Protein AF-A0A024P5S5-F1 (afdb_monomer_lite)

Sequence (109 aa):
MGQALFIVTIAFILTNLFYFFRNKTYKKGYFSTALFLNLFFVLTGILIGFAILYYLLSLNRVILVTSLSSREPFDPDFLDLLYFSGVTILSVGYGDMLPVGIARFFCVN
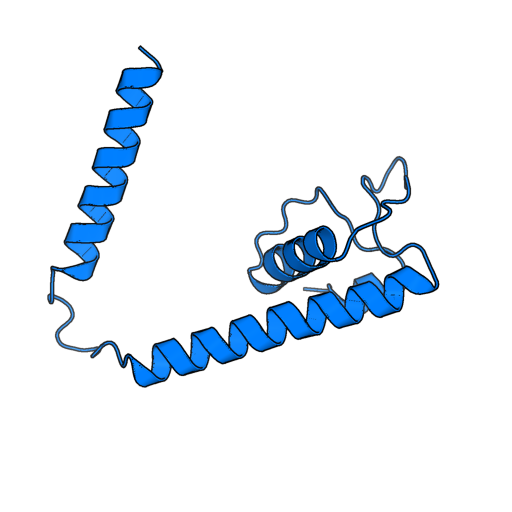
Organism: NCBI:txid195088

Foldseek 3Di:
DVVVVVVVVVVVVVVVVVCVVPPPVCPPDDPDPVVVVVVVVVLVVQLLVQLVVVVVVLVVDQFKAQDPVVSHGDNDDSVSSSVVSCCQVVVVCPSRIDTDDPNCVVSPD

Secondary structure (DSSP, 8-state):
-HHHHHHHHHHHHHHHHHHHHH----TT----HHHHHHHHHHHHHHHHHHHHHHHHHHTTS--EES-TTT-PEE---HHHHHHHHHHHHTT---SSSEE-TTHHHHH--

pLDDT: mean 89.54, std 10.98, range [50.41, 98.25]

InterPro domains:
  IPR013099 Potassium channel domain [PF07885] (43-108)

Radius of gyration: 19.37 Å; chains: 1; bounding box: 42×48×42 Å

Structure (mmCIF, N/CA/C/O backbone):
data_AF-A0A024P5S5-F1
#
_entry.id   AF-A0A024P5S5-F1
#
loop_
_atom_site.group_PDB
_atom_site.id
_atom_site.type_symbol
_atom_site.label_atom_id
_atom_site.label_alt_id
_atom_site.label_comp_id
_atom_site.label_asym_id
_atom_site.label_entity_id
_atom_site.label_seq_id
_atom_site.pdbx_PDB_ins_code
_atom_site.Cartn_x
_atom_site.Cartn_y
_atom_site.Cartn_z
_atom_site.occupancy
_atom_site.B_iso_or_equiv
_atom_site.auth_seq_id
_atom_site.auth_comp_id
_atom_site.auth_asym_id
_atom_site.auth_atom_id
_atom_site.pdbx_PDB_model_num
ATOM 1 N N . MET A 1 1 ? -2.041 32.788 0.100 1.00 70.44 1 MET A N 1
ATOM 2 C CA . MET A 1 1 ? -3.384 32.319 -0.315 1.00 70.44 1 MET A CA 1
ATOM 3 C C . MET A 1 1 ? -3.514 30.793 -0.257 1.00 70.44 1 MET A C 1
ATOM 5 O O . MET A 1 1 ? -4.369 30.319 0.476 1.00 70.44 1 MET A O 1
ATOM 9 N N . GLY A 1 2 ? -2.652 30.013 -0.930 1.00 88.50 2 GLY A N 1
ATOM 10 C CA . GLY A 1 2 ? -2.744 28.537 -0.936 1.00 88.50 2 GLY A CA 1
ATOM 11 C C . GLY A 1 2 ? -2.669 27.866 0.445 1.00 88.50 2 GLY A C 1
ATOM 12 O O . GLY A 1 2 ? -3.463 26.979 0.737 1.00 88.50 2 GLY A O 1
ATOM 13 N N . GLN A 1 3 ? -1.799 28.350 1.339 1.00 91.44 3 GLN A N 1
ATOM 14 C CA . GLN A 1 3 ? -1.699 27.823 2.710 1.00 91.44 3 GLN A CA 1
ATOM 15 C C . GLN A 1 3 ? -2.981 28.040 3.533 1.00 91.44 3 GLN A C 1
ATOM 17 O O . GLN A 1 3 ? -3.389 27.155 4.278 1.00 91.44 3 GLN A O 1
ATOM 22 N N . ALA A 1 4 ? -3.655 29.183 3.365 1.00 94.56 4 ALA A N 1
ATOM 23 C CA . ALA A 1 4 ? -4.910 29.465 4.062 1.00 94.56 4 ALA A CA 1
ATOM 24 C C . ALA A 1 4 ? -6.041 28.537 3.584 1.00 94.56 4 ALA A C 1
ATOM 26 O O . ALA A 1 4 ? -6.765 27.981 4.404 1.00 94.56 4 ALA A O 1
ATOM 27 N N . LEU A 1 5 ? -6.146 28.302 2.270 1.00 95.00 5 LEU A N 1
ATOM 28 C CA . LEU A 1 5 ? -7.124 27.369 1.694 1.00 95.00 5 LEU A CA 1
ATOM 29 C C . LEU A 1 5 ? -6.879 25.919 2.133 1.00 95.00 5 LEU A C 1
ATOM 31 O O . LEU A 1 5 ? -7.835 25.193 2.409 1.00 95.00 5 LEU A O 1
ATOM 35 N N . PHE A 1 6 ? -5.612 25.513 2.251 1.00 95.75 6 PHE A N 1
ATOM 36 C CA . PHE A 1 6 ? -5.243 24.197 2.770 1.00 95.75 6 PHE A CA 1
ATOM 37 C C . PHE A 1 6 ? -5.717 24.019 4.219 1.00 95.75 6 PHE A C 1
ATOM 39 O O . PHE A 1 6 ? -6.414 23.054 4.524 1.00 95.75 6 PHE A O 1
ATOM 46 N N . ILE A 1 7 ? -5.432 24.992 5.094 1.00 97.06 7 ILE A N 1
ATOM 47 C CA . ILE A 1 7 ? -5.848 24.954 6.506 1.00 97.06 7 ILE A CA 1
ATOM 48 C C . ILE A 1 7 ? -7.376 24.916 6.634 1.00 97.06 7 ILE A C 1
ATOM 50 O O . ILE A 1 7 ? -7.903 24.111 7.400 1.00 97.06 7 ILE A O 1
ATOM 54 N N . VAL A 1 8 ? -8.095 25.736 5.860 1.00 97.38 8 VAL A N 1
ATOM 55 C CA . VAL A 1 8 ? -9.568 25.759 5.866 1.00 97.38 8 VAL A CA 1
ATOM 56 C C . VAL A 1 8 ? -10.145 24.414 5.422 1.00 97.38 8 VAL A C 1
ATOM 58 O O . VAL A 1 8 ? -11.064 23.904 6.060 1.00 97.38 8 VAL A O 1
ATOM 61 N N . THR A 1 9 ? -9.582 23.805 4.378 1.00 95.69 9 THR A N 1
ATOM 62 C CA . THR A 1 9 ? -10.019 22.490 3.885 1.00 95.69 9 THR A CA 1
ATOM 63 C C . THR A 1 9 ? -9.811 21.399 4.934 1.00 95.69 9 THR A C 1
ATOM 65 O O . THR A 1 9 ? -10.732 20.632 5.216 1.00 95.69 9 THR A O 1
ATOM 68 N N . ILE A 1 10 ? -8.634 21.357 5.567 1.00 97.00 10 ILE A N 1
ATOM 69 C CA . ILE A 1 10 ? -8.343 20.391 6.633 1.00 97.00 10 ILE A CA 1
ATOM 70 C C . ILE A 1 10 ? -9.290 20.595 7.821 1.00 97.00 10 ILE A C 1
ATOM 72 O O . ILE A 1 10 ? -9.882 19.630 8.305 1.00 97.00 10 ILE A O 1
ATOM 76 N N . ALA A 1 11 ? -9.506 21.840 8.256 1.00 96.94 11 ALA A N 1
ATOM 77 C CA . ALA A 1 11 ? -10.435 22.151 9.340 1.00 96.94 11 ALA A CA 1
ATOM 78 C C . ALA A 1 11 ? -11.878 21.729 9.009 1.00 96.94 11 ALA A C 1
ATOM 80 O O . ALA A 1 11 ? -12.573 21.177 9.866 1.00 96.94 11 ALA A O 1
ATOM 81 N N . PHE A 1 12 ? -12.320 21.925 7.764 1.00 96.38 12 PHE A N 1
ATOM 82 C CA . PHE A 1 12 ? -13.636 21.498 7.292 1.00 96.38 12 PHE A CA 1
ATOM 83 C C . PHE A 1 12 ? -13.791 19.969 7.308 1.00 96.38 12 PHE A C 1
ATOM 85 O O . PHE A 1 12 ? -14.797 19.464 7.813 1.00 96.38 12 PHE A O 1
ATOM 92 N N . ILE A 1 13 ? -12.789 19.224 6.823 1.00 95.75 13 ILE A N 1
ATOM 93 C CA . ILE A 1 13 ? -12.779 17.750 6.847 1.00 95.75 13 ILE A CA 1
ATOM 94 C C . ILE A 1 13 ? -12.824 17.234 8.290 1.00 95.75 13 ILE A C 1
ATOM 96 O O . ILE A 1 13 ? -13.669 16.402 8.621 1.00 95.75 13 ILE A O 1
ATOM 100 N N . LEU A 1 14 ? -11.966 17.763 9.169 1.00 95.94 14 LEU A N 1
ATOM 101 C CA . LEU A 1 14 ? -11.912 17.367 10.580 1.00 95.94 14 LEU A CA 1
ATOM 102 C C . LEU A 1 14 ? -13.229 17.654 11.309 1.00 95.94 14 LEU A C 1
ATOM 104 O O . LEU A 1 14 ? -13.692 16.826 12.091 1.00 95.94 14 LEU A O 1
ATOM 108 N N . THR A 1 15 ? -13.865 18.792 11.021 1.00 94.62 15 THR A N 1
ATOM 109 C CA . THR A 1 15 ? -15.162 19.156 11.609 1.00 94.62 15 THR A CA 1
ATOM 110 C C . THR A 1 15 ? -16.265 18.194 11.167 1.00 94.62 15 T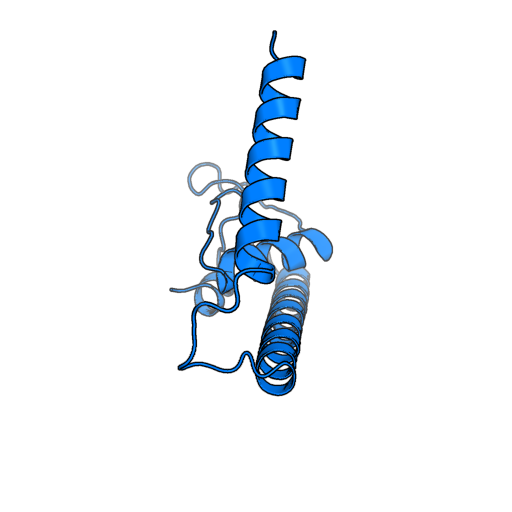HR A C 1
ATOM 112 O O . THR A 1 15 ? -17.049 17.745 12.003 1.00 94.62 15 THR A O 1
ATOM 115 N N . ASN A 1 16 ? -16.304 17.820 9.883 1.00 90.12 16 ASN A N 1
ATOM 116 C CA . ASN A 1 16 ? -17.268 16.843 9.366 1.00 90.12 16 ASN A CA 1
ATOM 117 C C . ASN A 1 16 ? -17.051 15.448 9.962 1.00 90.12 16 ASN A C 1
ATOM 119 O O . ASN A 1 16 ? -18.016 14.819 10.392 1.00 90.12 16 ASN A O 1
ATOM 123 N N . LEU A 1 17 ? -15.799 14.985 10.050 1.00 87.94 17 LEU A N 1
ATOM 124 C CA . LEU A 1 17 ? -15.459 13.713 10.696 1.00 87.94 17 LEU A CA 1
ATOM 125 C C . LEU A 1 17 ? -15.890 13.714 12.165 1.00 87.94 17 LEU A C 1
ATOM 127 O O . LEU A 1 17 ? -16.582 12.802 12.612 1.00 87.94 17 LEU A O 1
ATOM 131 N N . PHE A 1 18 ? -15.543 14.763 12.911 1.00 89.94 18 PHE A N 1
ATOM 132 C CA . PHE A 1 18 ? -15.926 14.885 14.314 1.00 89.94 18 PHE A CA 1
ATOM 133 C C . PHE A 1 18 ? -17.448 14.917 14.493 1.00 89.94 18 PHE A C 1
ATOM 135 O O . PHE A 1 18 ? -17.980 14.236 15.369 1.00 89.94 18 PHE A O 1
ATOM 142 N N . TYR A 1 19 ? -18.166 15.657 13.644 1.00 86.25 19 TYR A N 1
ATOM 143 C CA . TYR A 1 19 ? -19.626 15.677 13.645 1.00 86.25 19 TYR A CA 1
ATOM 144 C C . TYR A 1 19 ? -20.213 14.289 13.353 1.00 86.25 19 TYR A C 1
ATOM 146 O O . TYR A 1 19 ? -21.090 13.840 14.089 1.00 86.25 19 TYR A O 1
ATOM 154 N N . PHE A 1 20 ? -19.694 13.581 12.346 1.00 80.94 20 PHE A N 1
ATOM 155 C CA . PHE A 1 20 ? -20.128 12.232 11.975 1.00 80.94 20 PHE A CA 1
ATOM 156 C C . PHE A 1 20 ? -19.980 11.235 13.131 1.00 80.94 20 PHE A C 1
ATOM 158 O O . PHE A 1 20 ? -20.926 10.517 13.449 1.00 80.94 20 PHE A O 1
ATOM 165 N N . PHE A 1 21 ? -18.832 11.231 13.815 1.00 79.56 21 PHE A N 1
ATOM 166 C CA . PHE A 1 21 ? -18.601 10.325 14.944 1.00 79.56 21 PHE A CA 1
ATOM 167 C C . PHE A 1 21 ? -19.380 10.716 16.210 1.00 79.56 21 PHE A C 1
ATOM 169 O O . PHE A 1 21 ? -19.713 9.846 17.017 1.00 79.56 21 PHE A O 1
ATOM 176 N N . ARG A 1 22 ? -19.682 12.008 16.414 1.00 78.25 22 ARG A N 1
ATOM 177 C CA . ARG A 1 22 ? -20.352 12.493 17.635 1.00 78.25 22 ARG A CA 1
ATOM 178 C C . ARG A 1 22 ? -21.877 12.484 17.537 1.00 78.25 22 ARG A C 1
ATOM 180 O O . ARG A 1 22 ? -22.550 12.330 18.559 1.00 78.25 22 ARG A O 1
ATOM 187 N N . ASN A 1 23 ? -22.438 12.640 16.341 1.00 68.12 23 ASN A N 1
ATOM 188 C CA . ASN A 1 23 ? -23.881 12.703 16.151 1.00 68.12 23 ASN A CA 1
ATOM 189 C C . ASN A 1 23 ? -24.479 11.285 16.133 1.00 68.12 23 ASN A C 1
ATOM 191 O O . ASN A 1 23 ? -24.540 10.622 15.100 1.00 68.12 23 ASN A O 1
ATOM 195 N N . LYS A 1 24 ? -24.960 10.812 17.292 1.00 59.44 24 LYS A N 1
ATOM 196 C CA . LYS A 1 24 ? -25.633 9.505 17.470 1.00 59.44 24 LYS A CA 1
ATOM 197 C C . LYS A 1 24 ? -27.050 9.452 16.864 1.00 59.44 24 LYS A C 1
ATOM 199 O O . LYS A 1 24 ? -27.962 8.863 17.443 1.00 59.44 24 LYS A O 1
ATOM 204 N N . THR A 1 25 ? -27.264 10.082 15.713 1.00 56.12 25 THR A N 1
ATOM 205 C CA . THR A 1 25 ? -28.595 10.242 15.097 1.00 56.12 25 THR A CA 1
ATOM 206 C C . THR A 1 25 ? -29.046 8.995 14.324 1.00 56.12 25 THR A C 1
ATOM 208 O O . THR A 1 25 ? -30.191 8.909 13.894 1.00 56.12 25 THR A O 1
ATOM 211 N N . TYR A 1 26 ? -28.208 7.958 14.232 1.00 54.66 26 TYR A N 1
ATOM 212 C CA . TYR A 1 26 ? -28.594 6.653 13.691 1.00 54.66 26 TYR A CA 1
ATOM 213 C C . TYR A 1 26 ? -29.072 5.711 14.804 1.00 54.66 26 TYR A C 1
ATOM 215 O O . TYR A 1 26 ? -28.373 4.798 15.232 1.00 54.66 26 TYR A O 1
ATOM 223 N N . LYS A 1 27 ? -30.313 5.904 15.266 1.00 56.28 27 LYS A N 1
ATOM 224 C CA . LYS A 1 27 ? -30.964 5.049 16.282 1.00 56.28 27 LYS A CA 1
ATOM 225 C C . LYS A 1 27 ? -31.307 3.616 15.812 1.00 56.28 27 LYS A C 1
ATOM 227 O O . LYS A 1 27 ? -31.965 2.894 16.553 1.00 56.28 27 LYS A O 1
ATOM 232 N N . LYS A 1 28 ? -30.900 3.181 14.610 1.00 54.50 28 LYS A N 1
ATOM 233 C CA . LYS A 1 28 ? -31.234 1.845 14.059 1.00 54.50 28 LYS A CA 1
ATOM 234 C C . LYS A 1 28 ? -30.054 1.006 13.549 1.00 54.50 28 LYS A C 1
ATOM 236 O O . LYS A 1 28 ? -30.277 -0.050 12.974 1.00 54.50 28 LYS A O 1
ATOM 241 N N . GLY A 1 29 ? -28.814 1.405 13.819 1.00 59.31 29 GLY A N 1
ATOM 242 C CA . GLY A 1 29 ? -27.641 0.569 13.561 1.00 59.31 29 GLY A CA 1
ATOM 243 C C . GLY A 1 29 ? -26.581 0.848 14.611 1.00 59.31 29 GLY A C 1
ATOM 244 O O . GLY A 1 29 ? -25.854 1.829 14.503 1.00 59.31 29 GLY A O 1
ATOM 245 N N . TYR A 1 30 ? -26.518 0.031 15.663 1.00 66.62 30 TYR A N 1
ATOM 246 C CA . TYR A 1 30 ? -25.404 0.116 16.601 1.00 66.62 30 TYR A CA 1
ATOM 247 C C . TYR A 1 30 ? -24.122 -0.223 15.837 1.00 66.62 30 TYR A C 1
ATOM 249 O O . TYR A 1 30 ? -24.021 -1.300 15.250 1.00 66.62 30 TYR A O 1
ATOM 257 N N . PHE A 1 31 ? -23.151 0.693 15.831 1.00 71.88 31 PHE A N 1
ATOM 258 C CA . PHE A 1 31 ? -21.808 0.395 15.349 1.00 71.88 31 PHE A CA 1
ATOM 259 C C . PHE A 1 31 ? -21.227 -0.701 16.243 1.00 71.88 31 PHE A C 1
ATOM 261 O O . PHE A 1 31 ? -20.852 -0.456 17.390 1.00 71.88 31 PHE A O 1
ATOM 268 N N . SER A 1 32 ? -21.232 -1.935 15.744 1.00 83.75 32 SER A N 1
ATOM 269 C CA . SER A 1 32 ? -20.613 -3.053 16.439 1.00 83.75 32 SER A CA 1
ATOM 270 C C . SER A 1 32 ? -19.114 -2.953 16.228 1.00 83.75 32 SER A C 1
ATOM 272 O O . SER A 1 32 ? -18.604 -3.317 15.169 1.00 83.75 32 SER A O 1
ATOM 274 N N . THR A 1 33 ? -18.403 -2.469 17.246 1.00 83.31 33 THR A N 1
ATOM 275 C CA . THR A 1 33 ? -16.937 -2.433 17.248 1.00 83.31 33 THR A CA 1
ATOM 276 C C . THR A 1 33 ? -16.356 -3.811 16.938 1.00 83.31 33 THR A C 1
ATOM 278 O O . THR A 1 33 ? -15.380 -3.909 16.208 1.00 83.31 33 THR A O 1
ATOM 281 N N . ALA A 1 34 ? -16.996 -4.881 17.421 1.00 88.75 34 ALA A N 1
ATOM 282 C CA . ALA A 1 34 ? -16.591 -6.249 17.119 1.00 88.75 34 ALA A CA 1
ATOM 283 C C . ALA A 1 34 ? -16.717 -6.575 15.620 1.00 88.75 34 ALA A C 1
ATOM 285 O O . ALA A 1 34 ? -15.775 -7.094 15.031 1.00 88.75 34 ALA A O 1
ATOM 286 N N . LEU A 1 35 ? -17.842 -6.232 14.980 1.00 88.25 35 LEU A N 1
ATOM 287 C CA . LEU A 1 35 ? -18.034 -6.463 13.543 1.00 88.25 35 LEU A CA 1
ATOM 288 C C . LEU A 1 35 ? -17.063 -5.624 12.703 1.00 88.25 35 LEU A C 1
ATOM 290 O O . LEU A 1 35 ? -16.491 -6.126 11.740 1.00 88.25 35 LEU A O 1
ATOM 294 N N . PHE A 1 36 ? -16.857 -4.364 13.088 1.00 89.00 36 PHE A N 1
ATOM 295 C CA . PHE A 1 36 ? -15.911 -3.474 12.425 1.00 89.00 36 PHE A CA 1
ATOM 296 C C . PHE A 1 36 ? -14.477 -3.998 12.519 1.00 89.00 36 PHE A C 1
ATOM 298 O O . PHE A 1 36 ? -13.795 -4.073 11.502 1.00 89.00 36 PHE A O 1
ATOM 305 N N . LEU A 1 37 ? -14.030 -4.402 13.712 1.00 93.44 37 LEU A N 1
ATOM 306 C CA . LEU A 1 37 ? -12.699 -4.975 13.902 1.00 93.44 37 LEU A CA 1
ATOM 307 C C . LEU A 1 37 ? -12.544 -6.289 13.134 1.00 93.44 37 LEU A C 1
ATOM 309 O O . LEU A 1 37 ? -11.519 -6.482 12.490 1.00 93.44 37 LEU A O 1
ATOM 313 N N . ASN A 1 38 ? -13.564 -7.154 13.129 1.00 94.12 38 ASN A N 1
ATOM 314 C CA . ASN A 1 38 ? -13.546 -8.375 12.322 1.00 94.12 38 ASN A CA 1
ATOM 315 C C . ASN A 1 38 ? -13.358 -8.057 10.835 1.00 94.12 38 ASN A C 1
ATOM 317 O O . ASN A 1 38 ? -12.487 -8.641 10.195 1.00 94.12 38 ASN A O 1
ATOM 321 N N . LEU A 1 39 ? -14.124 -7.107 10.291 1.00 93.88 39 LEU A N 1
ATOM 322 C CA . LEU A 1 39 ? -13.983 -6.692 8.896 1.00 93.88 39 LEU A CA 1
ATOM 323 C C . LEU A 1 39 ? -12.601 -6.081 8.625 1.00 93.88 39 LEU A C 1
ATOM 325 O O . LEU A 1 39 ? -11.982 -6.407 7.617 1.00 93.88 39 LEU A O 1
ATOM 329 N N . PHE A 1 40 ? -12.108 -5.235 9.532 1.00 94.12 40 PHE A N 1
ATOM 330 C CA . PHE A 1 40 ? -10.789 -4.618 9.433 1.00 94.12 40 PHE A CA 1
ATOM 331 C C . PHE A 1 40 ? -9.683 -5.675 9.370 1.00 94.12 40 PHE A C 1
ATOM 333 O O . PHE A 1 40 ? -8.910 -5.680 8.420 1.00 94.12 40 PHE A O 1
ATOM 340 N N . PHE A 1 41 ? -9.647 -6.621 10.314 1.00 96.81 41 PHE A N 1
ATOM 341 C CA . PHE A 1 41 ? -8.630 -7.673 10.330 1.00 96.81 41 PHE A CA 1
ATOM 342 C C . PHE A 1 41 ? -8.726 -8.607 9.122 1.00 96.81 41 PHE A C 1
ATOM 344 O O . PHE A 1 41 ? -7.692 -8.992 8.580 1.00 96.81 41 PHE A O 1
ATOM 351 N N . VAL A 1 42 ? -9.938 -8.938 8.665 1.00 97.06 42 VAL A N 1
ATOM 352 C CA . VAL A 1 42 ? -10.132 -9.729 7.441 1.00 97.06 42 VAL A CA 1
ATOM 353 C C . VAL A 1 42 ? -9.583 -8.979 6.227 1.00 97.06 42 VAL A C 1
ATOM 355 O O . VAL A 1 42 ? -8.784 -9.542 5.485 1.00 97.06 42 VAL A O 1
ATOM 358 N N . LEU A 1 43 ? -9.940 -7.704 6.046 1.00 95.94 43 LEU A N 1
ATOM 359 C CA . LEU A 1 43 ? -9.442 -6.891 4.934 1.00 95.94 43 LEU A CA 1
ATOM 360 C C . LEU A 1 43 ? -7.923 -6.701 4.995 1.00 95.94 43 LEU A C 1
ATOM 362 O O . LEU A 1 43 ? -7.262 -6.831 3.969 1.00 95.94 43 LEU A O 1
ATOM 366 N N . THR A 1 44 ? -7.350 -6.458 6.177 1.00 96.81 44 THR A N 1
ATOM 367 C CA . THR A 1 44 ? -5.894 -6.374 6.359 1.00 96.81 44 THR A CA 1
ATOM 368 C C . THR A 1 44 ? -5.209 -7.699 6.030 1.00 96.81 44 THR A C 1
ATOM 370 O O . THR A 1 44 ? -4.186 -7.703 5.350 1.00 96.81 44 THR A O 1
ATOM 373 N N . GLY A 1 45 ? -5.777 -8.828 6.461 1.00 98.00 45 GLY A N 1
ATOM 374 C CA . GLY A 1 45 ? -5.254 -10.156 6.148 1.00 98.00 45 GLY A CA 1
ATOM 375 C C . GLY A 1 45 ? -5.267 -10.445 4.647 1.00 98.00 45 GLY A C 1
ATOM 376 O O . GLY A 1 45 ? -4.264 -10.905 4.108 1.00 98.00 45 GLY A O 1
ATOM 377 N N . ILE A 1 46 ? -6.364 -10.113 3.959 1.00 97.00 46 ILE A N 1
ATOM 378 C CA . ILE A 1 46 ? -6.475 -10.240 2.499 1.00 97.00 46 ILE A CA 1
ATOM 379 C C . ILE A 1 46 ? -5.453 -9.327 1.808 1.00 97.00 46 ILE A C 1
ATOM 381 O O . ILE A 1 46 ? -4.720 -9.788 0.938 1.00 97.00 46 ILE A O 1
ATOM 385 N N . LEU A 1 47 ? -5.342 -8.067 2.236 1.00 97.25 47 LEU A N 1
ATOM 386 C CA . LEU A 1 47 ? -4.395 -7.095 1.688 1.00 97.25 47 LEU A CA 1
ATOM 387 C C . LEU A 1 47 ? -2.947 -7.597 1.766 1.00 97.25 47 LEU A C 1
ATOM 389 O O . LEU A 1 47 ? -2.235 -7.574 0.761 1.00 97.25 47 LEU A O 1
ATOM 393 N N . ILE A 1 48 ? -2.525 -8.100 2.929 1.00 98.12 48 ILE A N 1
ATOM 394 C CA . ILE A 1 48 ? -1.180 -8.661 3.118 1.00 98.12 48 ILE A CA 1
ATOM 395 C C . ILE A 1 48 ? -1.021 -9.961 2.319 1.00 98.12 48 ILE A C 1
ATOM 397 O O . ILE A 1 48 ? 0.008 -10.161 1.677 1.00 98.12 48 ILE A O 1
ATOM 401 N N . GLY A 1 49 ? -2.034 -10.832 2.316 1.0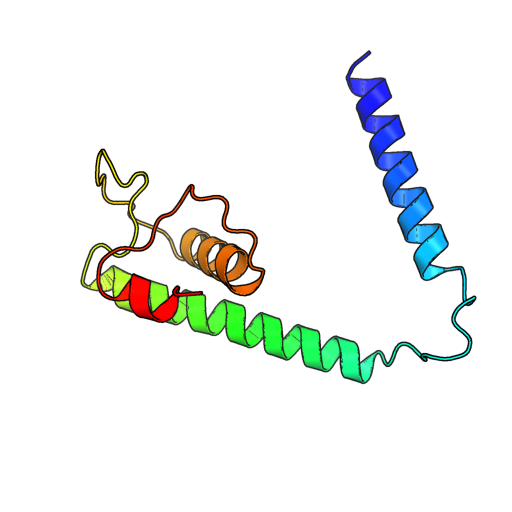0 98.00 49 GLY A N 1
ATOM 402 C CA . GLY A 1 49 ? -2.010 -12.097 1.582 1.00 98.00 49 GLY A CA 1
ATOM 403 C C . GLY A 1 49 ? -1.797 -11.905 0.080 1.00 98.00 49 GLY A C 1
ATOM 404 O O . GLY A 1 49 ? -0.946 -12.569 -0.510 1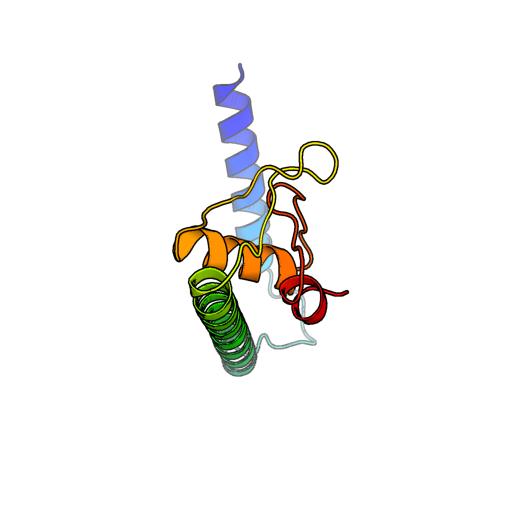.00 98.00 49 GLY A O 1
ATOM 405 N N . PHE A 1 50 ? -2.500 -10.947 -0.527 1.00 97.19 50 PHE A N 1
ATOM 406 C CA . PHE A 1 50 ? -2.295 -10.590 -1.930 1.00 97.19 50 PHE A CA 1
ATOM 407 C C . PHE A 1 50 ? -0.933 -9.933 -2.175 1.00 97.19 50 PHE A C 1
ATOM 409 O O . PHE A 1 50 ? -0.285 -10.266 -3.161 1.00 97.19 50 PHE A O 1
ATOM 416 N N . ALA A 1 51 ? -0.443 -9.079 -1.271 1.00 97.62 51 ALA A N 1
ATOM 417 C CA . ALA A 1 51 ? 0.894 -8.492 -1.399 1.00 97.62 51 ALA A CA 1
ATOM 418 C C . ALA A 1 51 ? 1.994 -9.570 -1.412 1.00 97.62 51 ALA A C 1
ATOM 420 O O . ALA A 1 51 ? 2.873 -9.554 -2.272 1.00 97.62 51 ALA A O 1
ATOM 421 N N . ILE A 1 52 ? 1.903 -10.557 -0.511 1.00 98.25 52 ILE A N 1
ATOM 422 C CA . ILE A 1 52 ? 2.809 -11.714 -0.479 1.00 98.25 52 ILE A CA 1
ATOM 423 C C . ILE A 1 52 ? 2.680 -12.540 -1.763 1.00 98.25 52 ILE A C 1
ATOM 425 O O . ILE A 1 52 ? 3.692 -12.931 -2.341 1.00 98.25 52 ILE A O 1
ATOM 429 N N . LEU A 1 53 ? 1.455 -12.793 -2.235 1.00 96.81 53 LEU A N 1
ATOM 430 C CA . LEU A 1 53 ? 1.220 -13.517 -3.486 1.00 96.81 53 LEU A CA 1
ATOM 431 C C . LEU A 1 53 ? 1.895 -12.815 -4.669 1.00 96.81 53 LEU A C 1
ATOM 433 O O . LEU A 1 53 ? 2.601 -13.466 -5.438 1.00 96.81 53 LEU A O 1
ATOM 437 N N . TYR A 1 54 ? 1.729 -11.498 -4.802 1.00 96.69 54 TYR A N 1
ATOM 438 C CA . TYR A 1 54 ? 2.382 -10.736 -5.863 1.00 96.69 54 TYR A CA 1
ATOM 439 C C . TYR A 1 54 ? 3.900 -10.744 -5.721 1.00 96.69 54 TYR A C 1
ATOM 441 O O . TYR A 1 54 ? 4.589 -10.877 -6.728 1.00 96.69 54 TYR A O 1
ATOM 449 N N . TYR A 1 55 ? 4.421 -10.690 -4.494 1.00 96.94 55 TYR A N 1
ATOM 450 C CA . TYR A 1 55 ? 5.861 -10.747 -4.251 1.00 96.94 55 TYR A CA 1
ATOM 451 C C . TYR A 1 55 ? 6.441 -12.082 -4.721 1.00 96.94 55 TYR A C 1
ATOM 453 O O . TYR A 1 55 ? 7.420 -12.122 -5.453 1.00 96.94 55 TYR A O 1
ATOM 461 N N . LEU A 1 56 ? 5.782 -13.198 -4.403 1.00 96.44 56 LEU A N 1
ATOM 462 C CA . LEU A 1 56 ? 6.208 -14.517 -4.879 1.00 96.44 56 LEU A CA 1
ATOM 463 C C . LEU A 1 56 ? 6.144 -14.647 -6.409 1.00 96.44 56 LEU A C 1
ATOM 465 O O . LEU A 1 56 ? 6.972 -15.338 -7.009 1.00 96.44 56 LEU A O 1
ATOM 469 N N . LEU A 1 57 ? 5.177 -13.990 -7.053 1.00 95.38 57 LEU A N 1
ATOM 470 C CA . LEU A 1 57 ? 5.091 -13.958 -8.511 1.00 95.38 57 LEU A CA 1
ATOM 471 C C . LEU A 1 57 ? 6.196 -13.091 -9.137 1.00 95.38 57 LEU A C 1
ATOM 473 O O . LEU A 1 57 ? 6.748 -13.494 -10.166 1.00 95.38 57 LEU A O 1
ATOM 477 N N . SER A 1 58 ? 6.544 -11.952 -8.521 1.00 95.19 58 SER A N 1
ATOM 478 C CA . SER A 1 58 ? 7.576 -11.039 -9.033 1.00 95.19 58 SER A CA 1
ATOM 479 C C . SER A 1 58 ? 8.974 -11.659 -9.026 1.00 95.19 58 SER A C 1
ATOM 481 O O . SER A 1 58 ? 9.766 -11.361 -9.914 1.00 95.19 58 SER A O 1
ATOM 483 N N . LEU A 1 59 ? 9.249 -12.609 -8.120 1.00 94.25 59 LEU A N 1
ATOM 484 C CA . LEU A 1 59 ? 10.538 -13.319 -8.053 1.00 94.25 59 LEU A CA 1
ATOM 485 C C . LEU A 1 59 ? 10.927 -14.046 -9.347 1.00 94.25 59 LEU A C 1
ATOM 487 O O . LEU A 1 59 ? 12.109 -14.249 -9.610 1.00 94.25 59 LEU A O 1
ATOM 491 N N . ASN A 1 60 ? 9.948 -14.494 -10.136 1.00 89.94 60 ASN A N 1
ATOM 492 C CA . ASN A 1 60 ? 10.210 -15.333 -11.306 1.00 89.94 60 ASN A CA 1
ATOM 493 C C . ASN A 1 60 ? 10.038 -14.583 -12.628 1.00 89.94 60 ASN A C 1
ATOM 495 O O . ASN A 1 60 ? 10.607 -14.989 -13.644 1.00 89.94 60 ASN A O 1
ATOM 499 N N . ARG A 1 61 ? 9.167 -13.567 -12.662 1.00 91.12 61 ARG A N 1
ATOM 500 C CA . ARG A 1 61 ? 8.736 -12.888 -13.889 1.00 91.12 61 ARG A CA 1
ATOM 501 C C . ARG A 1 61 ? 8.303 -11.460 -13.583 1.00 91.12 61 ARG A C 1
ATOM 503 O O . ARG A 1 61 ? 7.794 -11.176 -12.507 1.00 91.12 61 ARG A O 1
ATOM 510 N N . VAL A 1 62 ? 8.387 -10.599 -14.593 1.00 93.12 62 VAL A N 1
ATOM 511 C CA . VAL A 1 62 ? 7.782 -9.263 -14.542 1.00 93.12 62 VAL A CA 1
ATOM 512 C C . VAL A 1 62 ? 6.262 -9.402 -14.448 1.00 93.12 62 VAL A C 1
ATOM 514 O O . VAL A 1 62 ? 5.632 -10.003 -15.324 1.00 93.12 62 VAL A O 1
ATOM 517 N N . ILE A 1 63 ? 5.686 -8.847 -13.384 1.00 95.19 63 ILE A N 1
ATOM 518 C CA . ILE A 1 63 ? 4.242 -8.883 -13.115 1.00 95.19 63 ILE A CA 1
ATOM 519 C C . ILE A 1 63 ? 3.549 -7.531 -13.275 1.00 95.19 63 ILE A C 1
ATOM 521 O O . ILE A 1 63 ? 2.330 -7.505 -13.431 1.00 95.19 63 ILE A O 1
ATOM 525 N N . LEU A 1 64 ? 4.303 -6.430 -13.267 1.00 95.19 64 LEU A N 1
ATOM 526 C CA . LEU A 1 64 ? 3.791 -5.064 -13.347 1.00 95.19 64 LEU A CA 1
ATOM 527 C C . LEU A 1 64 ? 4.527 -4.280 -14.441 1.00 95.19 64 LEU A C 1
ATOM 529 O O . LEU A 1 64 ? 5.718 -4.489 -14.676 1.00 95.19 64 LEU A O 1
ATOM 533 N N . VAL A 1 65 ? 3.809 -3.370 -15.099 1.00 94.88 65 VAL A N 1
ATOM 534 C CA . VAL A 1 65 ? 4.368 -2.383 -16.035 1.00 94.88 65 VAL A CA 1
ATOM 535 C C . VAL A 1 65 ? 3.825 -0.991 -15.731 1.00 94.88 65 VAL A C 1
ATOM 537 O O . VAL A 1 65 ? 2.699 -0.857 -15.252 1.00 94.88 65 VAL A O 1
ATOM 540 N N . THR A 1 66 ? 4.600 0.043 -16.052 1.00 92.12 66 THR A N 1
ATOM 541 C CA . THR A 1 66 ? 4.207 1.452 -15.846 1.00 92.12 66 THR A CA 1
ATOM 542 C C . THR A 1 66 ? 3.221 1.952 -16.902 1.00 92.12 66 THR A C 1
ATOM 544 O O . THR A 1 66 ? 2.419 2.846 -16.651 1.00 92.12 66 THR A O 1
ATOM 547 N N . SER A 1 67 ? 3.251 1.380 -18.109 1.00 88.88 67 SER A N 1
ATOM 548 C CA . SER A 1 67 ? 2.274 1.683 -19.153 1.00 88.88 67 SER A CA 1
ATOM 549 C C . SER A 1 67 ? 2.077 0.509 -20.113 1.00 88.88 67 SER A C 1
ATOM 551 O O . SER A 1 67 ? 3.001 -0.258 -20.392 1.00 88.88 67 SER A O 1
ATOM 553 N N . LEU A 1 68 ? 0.871 0.384 -20.678 1.00 81.62 68 LEU A N 1
ATOM 554 C CA . LEU A 1 68 ? 0.579 -0.633 -21.700 1.00 81.62 68 LEU A CA 1
ATOM 555 C C . LEU A 1 68 ? 1.285 -0.359 -23.036 1.00 81.62 68 LEU A C 1
ATOM 557 O O . LEU A 1 68 ? 1.509 -1.302 -23.796 1.00 81.62 68 LEU A O 1
ATOM 561 N N . SER A 1 69 ? 1.628 0.904 -23.313 1.00 85.25 69 SER A N 1
ATOM 562 C CA . SER A 1 69 ? 2.260 1.331 -24.566 1.00 85.25 69 SER A CA 1
ATOM 563 C C . SER A 1 69 ? 3.768 1.091 -24.561 1.00 85.25 69 SER A C 1
ATOM 565 O O . SER A 1 69 ? 4.292 0.519 -25.512 1.00 85.25 69 SER A O 1
ATOM 567 N N . SER A 1 70 ? 4.463 1.501 -23.494 1.00 82.56 70 SER A N 1
ATOM 568 C CA . SER A 1 70 ? 5.912 1.302 -23.354 1.00 82.56 70 SER A CA 1
ATOM 569 C C . SER A 1 70 ? 6.261 -0.108 -22.877 1.00 82.56 70 SER A C 1
ATOM 571 O O . SER A 1 70 ? 7.346 -0.595 -23.183 1.00 82.56 70 SER A O 1
ATOM 573 N N . ARG A 1 71 ? 5.342 -0.782 -22.160 1.00 82.75 71 ARG A N 1
ATOM 574 C CA . ARG A 1 71 ? 5.573 -2.074 -21.484 1.00 82.75 71 ARG A CA 1
ATOM 575 C C . ARG A 1 71 ? 6.862 -2.096 -20.661 1.00 82.75 71 ARG A C 1
ATOM 577 O O . ARG A 1 71 ? 7.487 -3.146 -20.519 1.00 82.75 71 ARG A O 1
ATOM 584 N N . GLU A 1 72 ? 7.250 -0.943 -20.129 1.00 90.62 72 GLU A N 1
ATOM 585 C CA . GLU A 1 72 ? 8.427 -0.836 -19.282 1.00 90.62 72 GLU A CA 1
ATOM 586 C C . GLU A 1 72 ? 8.210 -1.668 -18.013 1.00 90.62 72 GLU A C 1
ATOM 588 O O . GLU A 1 72 ? 7.211 -1.451 -17.315 1.00 90.62 72 GLU A O 1
ATOM 593 N N . PRO A 1 73 ? 9.096 -2.645 -17.736 1.00 90.44 73 PRO A N 1
ATOM 594 C CA . PRO A 1 73 ? 9.024 -3.443 -16.524 1.00 90.44 73 PRO A CA 1
ATOM 595 C C . PRO A 1 73 ? 9.079 -2.549 -15.291 1.00 90.44 73 PRO A C 1
ATOM 597 O O . PRO A 1 73 ? 9.973 -1.713 -15.168 1.00 90.44 73 PRO A O 1
ATOM 600 N N . PHE A 1 74 ? 8.142 -2.755 -14.374 1.00 90.69 74 PHE A N 1
ATOM 601 C CA . PHE A 1 74 ? 8.235 -2.219 -13.026 1.00 90.69 74 PHE A CA 1
ATOM 602 C C . PHE A 1 74 ? 8.825 -3.313 -12.133 1.00 90.69 74 PHE A C 1
ATOM 604 O O . PHE A 1 74 ? 8.330 -4.443 -12.161 1.00 90.69 74 PHE A O 1
ATOM 611 N N . ASP A 1 75 ? 9.892 -2.997 -11.397 1.00 92.69 75 ASP A N 1
ATOM 612 C CA . ASP A 1 75 ? 10.528 -3.896 -10.427 1.00 92.69 75 ASP A CA 1
ATOM 613 C C . ASP A 1 75 ? 10.099 -3.474 -9.012 1.00 92.69 75 ASP A C 1
ATOM 615 O O . ASP A 1 75 ? 10.719 -2.582 -8.430 1.00 92.69 75 ASP A O 1
ATOM 619 N N . PRO A 1 76 ? 8.966 -4.002 -8.511 1.00 94.19 76 PRO A N 1
ATOM 620 C CA . PRO A 1 76 ? 8.357 -3.525 -7.282 1.00 94.19 76 PRO A CA 1
ATOM 621 C C . PRO A 1 76 ? 9.088 -4.062 -6.053 1.00 94.19 76 PRO A C 1
ATOM 623 O O . PRO A 1 76 ? 9.397 -5.257 -5.969 1.00 94.19 76 PRO A O 1
ATOM 626 N N . ASP A 1 77 ? 9.247 -3.219 -5.038 1.00 96.12 77 ASP A N 1
ATOM 627 C CA . ASP A 1 77 ? 9.554 -3.714 -3.702 1.00 96.12 77 ASP A CA 1
ATOM 628 C C . ASP A 1 77 ? 8.290 -4.263 -3.001 1.00 96.12 77 ASP A C 1
ATOM 630 O O . ASP A 1 77 ? 7.177 -4.269 -3.536 1.00 96.12 77 ASP A O 1
ATOM 634 N N . PHE A 1 78 ? 8.437 -4.785 -1.781 1.00 96.56 78 PHE A N 1
ATOM 635 C CA . PHE A 1 78 ? 7.287 -5.327 -1.051 1.00 96.56 78 PHE A CA 1
ATOM 636 C C . PHE A 1 78 ? 6.226 -4.259 -0.722 1.00 96.56 78 PHE A C 1
ATOM 638 O O . PHE A 1 78 ? 5.035 -4.575 -0.682 1.00 96.56 78 PHE A O 1
ATOM 645 N N . LEU A 1 79 ? 6.631 -3.010 -0.473 1.00 97.62 79 LEU A N 1
ATOM 646 C CA . LEU A 1 79 ? 5.708 -1.924 -0.146 1.00 97.62 79 LEU A CA 1
ATOM 647 C C . LEU A 1 79 ? 4.926 -1.472 -1.380 1.00 97.62 79 LEU A C 1
ATOM 649 O O . LEU A 1 79 ? 3.728 -1.216 -1.259 1.00 97.62 79 LEU A O 1
ATOM 653 N N . ASP A 1 80 ? 5.549 -1.466 -2.556 1.00 97.19 80 ASP A N 1
ATOM 654 C CA . ASP A 1 80 ? 4.872 -1.239 -3.833 1.00 97.19 80 ASP A CA 1
ATOM 655 C C . ASP A 1 80 ? 3.781 -2.288 -4.073 1.00 97.19 80 ASP A C 1
ATOM 657 O O . ASP A 1 80 ? 2.662 -1.967 -4.471 1.00 97.19 80 ASP A O 1
ATOM 661 N N . LEU A 1 81 ? 4.062 -3.556 -3.760 1.00 97.50 81 LEU A N 1
ATOM 662 C CA . LEU A 1 81 ? 3.086 -4.643 -3.889 1.00 97.50 81 LEU A CA 1
ATOM 663 C C . LEU A 1 81 ? 1.981 -4.584 -2.835 1.00 97.50 81 LEU A C 1
ATOM 665 O O . LEU A 1 81 ? 0.839 -4.962 -3.112 1.00 97.50 81 LEU A O 1
ATOM 669 N N . LEU A 1 82 ? 2.294 -4.086 -1.639 1.00 98.00 82 LEU A N 1
ATOM 670 C CA . LEU A 1 82 ? 1.308 -3.805 -0.600 1.00 98.00 82 LEU A CA 1
ATOM 671 C C . LEU A 1 82 ? 0.360 -2.679 -1.031 1.00 98.00 82 LEU A C 1
ATOM 673 O O . LEU A 1 82 ? -0.857 -2.795 -0.870 1.00 98.00 82 LEU A O 1
ATOM 677 N N . TYR A 1 83 ? 0.913 -1.622 -1.626 1.00 97.31 83 TYR A N 1
ATOM 678 C CA . TYR A 1 83 ? 0.161 -0.529 -2.230 1.00 97.31 83 TYR A CA 1
ATOM 679 C C . TYR A 1 83 ? -0.718 -1.028 -3.382 1.00 97.31 83 TYR A C 1
ATOM 681 O O . TYR A 1 83 ? -1.931 -0.812 -3.359 1.00 97.31 83 TYR A O 1
ATOM 689 N N . PHE A 1 84 ? -0.147 -1.774 -4.329 1.00 96.75 84 PHE A N 1
ATOM 690 C CA . PHE A 1 84 ? -0.869 -2.346 -5.464 1.00 96.75 84 PHE A CA 1
ATOM 691 C C . PHE A 1 84 ? -2.028 -3.253 -5.016 1.00 96.75 84 PHE A C 1
ATOM 693 O O . PHE A 1 84 ? -3.145 -3.151 -5.533 1.00 96.75 84 PHE A O 1
ATOM 700 N N . SER A 1 85 ? -1.798 -4.088 -3.997 1.00 96.94 85 SER A N 1
ATOM 701 C CA . SER A 1 85 ? -2.829 -4.912 -3.354 1.00 96.94 85 SER A CA 1
ATOM 702 C C . SER A 1 85 ? -3.975 -4.060 -2.795 1.00 96.94 85 SER A C 1
ATOM 704 O O . SER A 1 85 ? -5.143 -4.303 -3.107 1.00 96.94 85 SER A O 1
ATOM 706 N N . GLY A 1 86 ? -3.655 -3.005 -2.037 1.00 96.31 86 GLY A N 1
ATOM 707 C CA . GLY A 1 86 ? -4.649 -2.088 -1.477 1.00 96.31 86 GLY A CA 1
ATOM 708 C C . GLY A 1 86 ? -5.465 -1.359 -2.547 1.00 96.31 86 GLY A C 1
ATOM 709 O O . GLY A 1 86 ? -6.693 -1.351 -2.482 1.00 96.31 86 GLY A O 1
ATOM 710 N N . VAL A 1 87 ? -4.801 -0.799 -3.560 1.00 95.44 87 VAL A N 1
ATOM 711 C CA . VAL A 1 87 ? -5.436 -0.086 -4.682 1.00 95.44 87 VAL A CA 1
ATOM 712 C C . VAL A 1 87 ? -6.371 -1.002 -5.478 1.00 95.44 87 VAL A C 1
ATOM 714 O O . VAL A 1 87 ? -7.418 -0.544 -5.941 1.00 95.44 87 VAL A O 1
ATOM 717 N N . THR A 1 88 ? -6.036 -2.289 -5.590 1.00 95.06 88 THR A N 1
ATOM 718 C CA . THR A 1 88 ? -6.852 -3.302 -6.275 1.00 95.06 88 THR A CA 1
ATOM 719 C C . THR A 1 88 ? -8.056 -3.733 -5.432 1.00 95.06 88 THR A C 1
ATOM 721 O O . THR A 1 88 ? -9.192 -3.630 -5.889 1.00 95.06 88 THR A O 1
ATOM 724 N N . ILE A 1 89 ? -7.846 -4.155 -4.178 1.00 94.31 89 ILE A N 1
ATOM 725 C CA . ILE A 1 89 ? -8.919 -4.652 -3.290 1.00 94.31 89 ILE A CA 1
ATOM 726 C C . ILE A 1 89 ? -9.940 -3.554 -2.978 1.00 94.31 89 ILE A C 1
ATOM 728 O O . ILE A 1 89 ? -11.142 -3.809 -2.932 1.00 94.31 89 ILE A O 1
ATOM 732 N N . LEU A 1 90 ? -9.472 -2.319 -2.786 1.00 93.50 90 LEU A N 1
ATOM 733 C CA . LEU A 1 90 ? -10.335 -1.167 -2.521 1.00 93.50 90 LEU A CA 1
ATOM 734 C C . LEU A 1 90 ? -10.931 -0.565 -3.801 1.00 93.50 90 LEU A C 1
ATOM 736 O O . LEU A 1 90 ? -11.631 0.441 -3.719 1.00 93.50 90 LEU A O 1
ATOM 740 N N . SER A 1 91 ? -10.674 -1.173 -4.967 1.00 92.69 91 SER A N 1
ATOM 741 C CA . SER A 1 91 ? -11.175 -0.725 -6.273 1.00 92.69 91 SER A CA 1
ATOM 742 C C . SER A 1 91 ? -10.841 0.740 -6.588 1.00 92.69 91 SER A C 1
ATOM 744 O O . SER A 1 91 ? -11.618 1.434 -7.238 1.00 92.69 91 SER A O 1
ATOM 746 N N . VAL A 1 92 ? -9.687 1.222 -6.115 1.00 94.75 92 VAL A N 1
ATOM 747 C CA . VAL A 1 92 ? -9.204 2.583 -6.391 1.00 94.75 92 VAL A CA 1
ATOM 748 C C . VAL A 1 92 ? -8.604 2.654 -7.794 1.00 94.75 92 VAL A C 1
ATOM 750 O O . VAL A 1 92 ? -8.928 3.562 -8.549 1.00 94.75 92 VAL A O 1
ATOM 753 N N . GLY A 1 93 ? -7.751 1.685 -8.145 1.00 92.31 93 GLY A N 1
ATOM 754 C CA . GLY A 1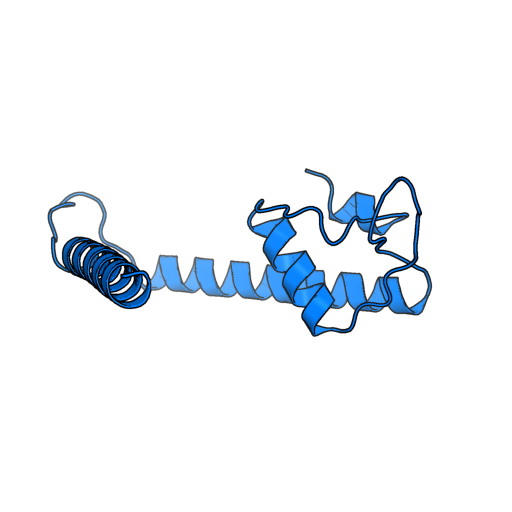 93 ? -7.209 1.513 -9.496 1.00 92.31 93 GLY A CA 1
ATOM 755 C C . GLY A 1 93 ? -6.549 2.754 -10.112 1.00 92.31 93 GLY A C 1
ATOM 756 O O . GLY A 1 93 ? -6.946 3.151 -11.203 1.00 92.31 93 GLY A O 1
ATOM 757 N N . TYR A 1 94 ? -5.538 3.354 -9.465 1.00 92.44 94 TYR A N 1
ATOM 758 C CA . TYR A 1 94 ? -4.863 4.563 -9.978 1.00 92.44 94 TYR A CA 1
ATOM 759 C C . TYR A 1 94 ? -4.254 4.402 -11.382 1.00 92.44 94 TYR A C 1
ATOM 761 O O . TYR A 1 94 ? -4.143 5.384 -12.115 1.00 92.44 94 TYR A O 1
ATOM 769 N N . GLY A 1 95 ? -3.894 3.175 -11.772 1.00 90.69 95 GLY A N 1
ATOM 770 C CA . GLY A 1 95 ? -3.381 2.863 -13.110 1.00 90.69 95 GLY A CA 1
ATOM 771 C C . GLY A 1 95 ? -1.904 3.204 -13.320 1.00 90.69 95 GLY A C 1
ATOM 772 O O . GLY A 1 95 ? -1.421 3.133 -14.445 1.00 90.69 95 GLY A O 1
ATOM 773 N N . ASP A 1 96 ? -1.196 3.551 -12.249 1.00 92.44 96 ASP A N 1
ATOM 774 C CA . ASP A 1 96 ? 0.253 3.757 -12.180 1.00 92.44 96 ASP A CA 1
ATOM 775 C C . ASP A 1 96 ? 1.046 2.441 -12.228 1.00 92.44 96 ASP A C 1
ATOM 777 O O . ASP A 1 96 ? 2.142 2.391 -12.785 1.00 92.44 96 ASP A O 1
ATOM 781 N N . MET A 1 97 ? 0.470 1.361 -11.696 1.00 94.25 97 MET A N 1
ATOM 782 C CA . MET A 1 97 ? 0.992 -0.002 -11.791 1.00 94.25 97 MET A CA 1
ATOM 783 C C . MET A 1 97 ? -0.030 -0.896 -12.495 1.00 94.25 97 MET A C 1
ATOM 785 O O . MET A 1 97 ? -1.140 -1.103 -12.003 1.00 94.25 97 MET A O 1
ATOM 789 N N . LEU A 1 98 ? 0.334 -1.436 -13.659 1.00 94.00 98 LEU A N 1
ATOM 790 C CA . LEU A 1 98 ? -0.571 -2.235 -14.485 1.00 94.00 98 LEU A CA 1
ATOM 791 C C . LEU A 1 98 ? -0.156 -3.710 -14.472 1.00 94.00 98 LEU A C 1
ATOM 793 O O . LEU A 1 98 ? 0.969 -4.025 -14.870 1.00 94.00 98 LEU A O 1
ATOM 797 N N . PRO A 1 99 ? -1.043 -4.639 -14.068 1.00 94.62 99 PRO A N 1
ATOM 798 C CA . PRO A 1 99 ? -0.712 -6.053 -14.031 1.00 94.62 99 PRO A CA 1
ATOM 799 C C . PRO A 1 99 ? -0.549 -6.633 -15.434 1.00 94.62 99 PRO A C 1
ATOM 801 O O . PRO A 1 99 ? -1.354 -6.400 -16.341 1.00 94.62 99 PRO A O 1
ATOM 804 N N . VAL A 1 100 ? 0.469 -7.470 -15.595 1.00 93.50 100 VAL A N 1
ATOM 805 C CA . VAL A 1 100 ? 0.747 -8.247 -16.806 1.00 93.50 100 VAL A CA 1
ATOM 806 C C . VAL A 1 100 ? 0.934 -9.727 -16.470 1.00 93.50 100 VAL A C 1
ATOM 808 O O . VAL A 1 100 ? 1.094 -10.122 -15.316 1.00 93.50 100 VAL A O 1
ATOM 811 N N . GLY A 1 101 ? 0.861 -10.582 -17.492 1.00 91.38 101 GLY A N 1
ATOM 812 C CA . GLY A 1 101 ? 1.011 -12.027 -17.318 1.00 91.38 101 GLY A CA 1
ATOM 813 C C . GLY A 1 101 ? -0.019 -12.615 -16.348 1.00 91.38 101 GLY A C 1
ATOM 814 O O . GLY A 1 101 ? -1.201 -12.275 -16.402 1.00 91.38 101 GLY A O 1
ATOM 815 N N . ILE A 1 102 ? 0.440 -13.503 -15.461 1.00 91.56 102 ILE A N 1
ATOM 816 C CA . ILE A 1 102 ? -0.427 -14.225 -14.520 1.00 91.56 102 ILE A CA 1
ATOM 817 C C . ILE A 1 102 ? -1.006 -13.327 -13.420 1.00 91.56 102 ILE A C 1
ATOM 819 O O . ILE A 1 102 ? -2.083 -13.622 -12.911 1.00 91.56 102 ILE A O 1
ATOM 823 N N . ALA A 1 103 ? -0.361 -12.198 -13.104 1.00 91.94 103 ALA A N 1
ATOM 824 C CA . ALA A 1 103 ? -0.885 -11.251 -12.122 1.00 91.94 103 ALA A CA 1
ATOM 825 C C . ALA A 1 103 ? -2.257 -10.698 -12.538 1.00 91.94 103 ALA A C 1
ATOM 827 O O . ALA A 1 103 ? -3.104 -10.478 -11.678 1.00 91.94 103 ALA A O 1
ATOM 828 N N . ARG A 1 104 ? -2.536 -10.585 -13.849 1.00 91.62 104 ARG A N 1
ATOM 829 C CA . ARG A 1 104 ? -3.857 -10.165 -14.347 1.00 91.62 104 ARG A CA 1
ATOM 830 C C . ARG A 1 104 ? -4.979 -11.051 -13.830 1.00 91.62 104 ARG A C 1
ATOM 832 O O . ARG A 1 104 ? -5.998 -10.509 -13.448 1.00 91.62 104 ARG A O 1
ATOM 839 N N . PHE A 1 105 ? -4.791 -12.370 -13.779 1.00 91.44 105 PHE A N 1
ATOM 840 C CA . PHE A 1 105 ? -5.822 -13.297 -13.300 1.00 91.44 105 PHE A CA 1
ATOM 841 C C . PHE A 1 105 ? -6.257 -12.986 -11.863 1.00 91.44 105 PHE A C 1
ATOM 843 O O . PHE A 1 105 ? -7.442 -13.022 -11.557 1.00 91.44 105 PHE A O 1
ATOM 850 N N . PHE A 1 106 ? -5.302 -12.627 -11.006 1.00 89.50 106 PHE A N 1
ATOM 851 C CA . PHE A 1 106 ? -5.555 -12.293 -9.604 1.00 89.50 106 PHE A CA 1
ATOM 852 C C . PHE A 1 106 ? -6.081 -10.867 -9.398 1.00 89.50 106 PHE A C 1
ATOM 854 O O . PHE A 1 106 ? -6.689 -10.594 -8.370 1.00 89.50 106 PHE A O 1
ATOM 861 N N . CYS A 1 107 ? -5.860 -9.977 -10.369 1.00 86.38 107 CYS A N 1
ATOM 862 C CA . CYS A 1 107 ? -6.286 -8.576 -10.317 1.00 86.38 107 CYS A CA 1
ATOM 863 C C . CYS A 1 107 ? -7.565 -8.295 -11.120 1.00 86.38 107 CYS A C 1
ATOM 865 O O . CYS A 1 107 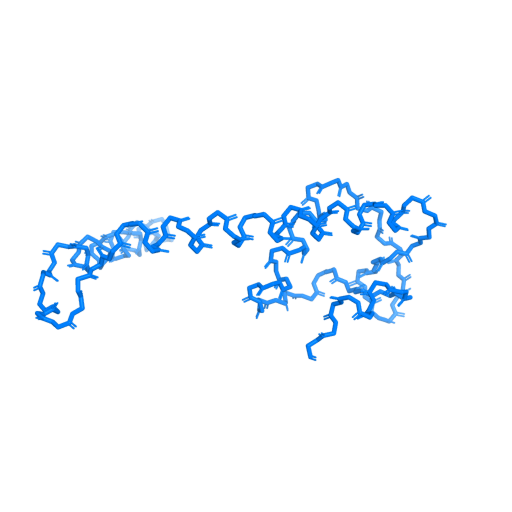? -7.989 -7.142 -11.173 1.00 86.38 107 CYS A O 1
ATOM 867 N N . VAL A 1 108 ? -8.132 -9.293 -11.814 1.00 72.81 108 VAL A N 1
ATOM 868 C CA . VAL A 1 108 ? -9.332 -9.096 -12.638 1.00 72.81 108 VAL A CA 1
ATOM 869 C C . VAL A 1 108 ? -10.504 -8.732 -11.735 1.00 72.81 108 VAL A C 1
ATOM 871 O O . VAL A 1 108 ? -10.873 -9.493 -10.842 1.00 72.81 108 VAL A O 1
ATOM 874 N N . ASN A 1 109 ? -11.081 -7.573 -12.036 1.00 50.41 109 ASN A N 1
ATOM 875 C CA . ASN A 1 109 ? -12.419 -7.160 -11.642 1.00 50.41 109 ASN A CA 1
ATOM 876 C C . ASN A 1 109 ? -13.284 -7.160 -12.907 1.00 50.41 109 ASN A C 1
ATOM 878 O O . ASN A 1 109 ? -12.770 -6.672 -13.946 1.00 50.41 109 ASN A O 1
#